Protein AF-A0AAV4TXL4-F1 (afdb_monomer)

Foldseek 3Di:
DDPDVVVVVVVVVCVVVVVVVVVLPVQLVVLVVVLVVVVVVCVVDPDDDSPVSVVVSVVSSVCVVVVVVVPPD

Structure (mmCIF, N/CA/C/O backbone):
data_AF-A0AAV4TXL4-F1
#
_entry.id   AF-A0AAV4TXL4-F1
#
loop_
_atom_site.group_PDB
_atom_site.id
_atom_site.type_symbol
_atom_site.label_atom_id
_atom_site.label_alt_id
_atom_site.label_comp_id
_atom_site.label_asym_id
_atom_site.label_entity_id
_atom_site.label_seq_id
_atom_site.pdbx_PDB_ins_code
_atom_site.Cartn_x
_atom_site.Cartn_y
_atom_site.Cartn_z
_atom_site.occupancy
_atom_site.B_iso_or_equiv
_atom_site.auth_seq_id
_atom_site.auth_comp_id
_atom_site.auth_asym_id
_atom_site.auth_atom_id
_atom_site.pdbx_PDB_model_num
ATOM 1 N N . THR A 1 1 ? 27.937 28.059 -21.901 1.00 50.47 1 THR A N 1
ATOM 2 C CA . THR A 1 1 ? 28.092 27.017 -20.863 1.00 50.47 1 THR A CA 1
ATOM 3 C C . THR A 1 1 ? 27.781 25.684 -21.511 1.00 50.47 1 THR A C 1
ATOM 5 O O . THR A 1 1 ? 26.648 25.478 -21.921 1.00 50.47 1 THR A O 1
ATOM 8 N N . VAL A 1 2 ? 28.789 24.846 -21.760 1.00 51.78 2 VAL A N 1
ATOM 9 C CA . VAL A 1 2 ? 28.596 23.549 -22.437 1.00 51.78 2 VAL A CA 1
ATOM 10 C C . VAL A 1 2 ? 27.903 22.601 -21.450 1.00 51.78 2 VAL A C 1
ATOM 12 O O . VAL A 1 2 ? 28.369 22.521 -20.312 1.00 51.78 2 VAL A O 1
ATOM 15 N N . PRO A 1 3 ? 26.816 21.892 -21.816 1.00 54.94 3 PRO A N 1
ATOM 16 C CA . PRO A 1 3 ? 26.288 20.846 -20.957 1.00 54.94 3 PRO A CA 1
ATOM 17 C C . PRO A 1 3 ? 27.365 19.768 -20.870 1.00 54.94 3 PRO A C 1
ATOM 19 O O . PRO A 1 3 ? 27.717 19.145 -21.871 1.00 54.94 3 PRO A O 1
ATOM 22 N N . ASN A 1 4 ? 27.934 19.617 -19.678 1.00 64.94 4 ASN A N 1
ATOM 23 C CA . ASN A 1 4 ? 28.939 18.616 -19.361 1.00 64.94 4 ASN A CA 1
ATOM 24 C C . ASN A 1 4 ? 28.430 17.252 -19.864 1.00 64.94 4 ASN A C 1
ATOM 26 O O . ASN A 1 4 ? 27.326 16.857 -19.490 1.00 64.94 4 ASN A O 1
ATOM 30 N N . GLY A 1 5 ? 29.171 16.562 -20.742 1.00 65.06 5 GLY A N 1
ATOM 31 C CA . GLY A 1 5 ? 28.700 15.343 -21.432 1.00 65.06 5 GLY A CA 1
ATOM 32 C C . GLY A 1 5 ? 28.107 14.290 -20.484 1.00 65.06 5 GLY A C 1
ATOM 33 O O . GLY A 1 5 ? 27.122 13.636 -20.820 1.00 65.06 5 GLY A O 1
ATOM 34 N N . ARG A 1 6 ? 28.602 14.267 -19.240 1.00 63.03 6 ARG A N 1
ATOM 35 C CA . ARG A 1 6 ? 28.123 13.438 -18.125 1.00 63.03 6 ARG A CA 1
ATOM 36 C C . ARG A 1 6 ? 26.653 13.675 -17.752 1.00 63.03 6 ARG A C 1
ATOM 38 O O . ARG A 1 6 ? 25.945 12.727 -17.440 1.00 63.03 6 ARG A O 1
ATOM 45 N N . ALA A 1 7 ? 26.163 14.916 -17.808 1.00 62.12 7 ALA A N 1
ATOM 46 C CA . ALA A 1 7 ? 24.759 15.235 -17.524 1.00 62.12 7 ALA A CA 1
ATOM 47 C C . ALA A 1 7 ? 23.822 14.720 -18.630 1.00 62.12 7 ALA A C 1
ATOM 49 O O . ALA A 1 7 ? 22.703 14.294 -18.358 1.00 62.12 7 ALA A O 1
ATOM 50 N N . LYS A 1 8 ? 24.295 14.720 -19.883 1.00 60.78 8 LYS A N 1
ATOM 51 C CA . LYS A 1 8 ? 23.538 14.223 -21.039 1.00 60.78 8 LYS A CA 1
ATOM 52 C C . LYS A 1 8 ? 23.472 12.691 -21.061 1.00 60.78 8 LYS A C 1
ATOM 54 O O . LYS A 1 8 ? 22.448 12.137 -21.452 1.00 60.78 8 LYS A O 1
ATOM 59 N N . GLU A 1 9 ? 24.528 12.012 -20.612 1.00 60.34 9 GLU A N 1
ATOM 60 C CA . GLU A 1 9 ? 24.540 10.556 -20.402 1.00 60.34 9 GLU A CA 1
ATOM 61 C C . GLU A 1 9 ? 23.678 10.129 -19.211 1.00 60.34 9 GLU A C 1
ATOM 63 O O . GLU A 1 9 ? 22.857 9.227 -19.362 1.00 60.34 9 GLU A O 1
ATOM 68 N N . ALA A 1 10 ? 23.772 10.819 -18.069 1.00 60.94 10 ALA A N 1
ATOM 69 C CA . ALA A 1 10 ? 22.904 10.560 -16.919 1.00 60.94 10 ALA A CA 1
ATOM 70 C C . ALA A 1 10 ? 21.417 10.746 -17.276 1.00 60.94 10 ALA A C 1
ATOM 72 O O . ALA A 1 10 ? 20.595 9.889 -16.970 1.00 60.94 10 ALA A O 1
ATOM 73 N N . ALA A 1 11 ? 21.067 11.802 -18.019 1.00 61.31 11 ALA A N 1
ATOM 74 C CA . ALA A 1 11 ? 19.700 12.012 -18.501 1.00 61.31 11 ALA A CA 1
ATOM 75 C C . ALA A 1 11 ? 19.214 10.897 -19.452 1.00 61.31 11 ALA A C 1
ATOM 77 O O . ALA A 1 11 ? 18.052 10.499 -19.393 1.00 61.31 11 ALA A O 1
ATOM 78 N N . ARG A 1 12 ? 20.097 10.352 -20.304 1.00 59.34 12 ARG A N 1
ATOM 79 C CA . ARG A 1 12 ? 19.782 9.195 -21.164 1.00 59.34 12 ARG A CA 1
ATOM 80 C C . ARG A 1 12 ? 19.590 7.902 -20.372 1.00 59.34 12 ARG A C 1
ATOM 82 O O . ARG A 1 12 ? 18.778 7.085 -20.784 1.00 59.34 12 ARG A O 1
ATOM 89 N N . SER A 1 13 ? 20.289 7.734 -19.252 1.00 60.38 13 SER A N 1
ATOM 90 C CA . SER A 1 13 ? 20.103 6.607 -18.327 1.00 60.38 13 SER A CA 1
ATOM 91 C C . SER A 1 13 ? 18.848 6.748 -17.452 1.00 60.38 13 SER A C 1
ATOM 93 O O . SER A 1 13 ? 18.276 5.735 -17.061 1.00 60.38 13 SER A O 1
ATOM 95 N N . LEU A 1 14 ? 18.385 7.972 -17.182 1.00 60.00 14 LEU A N 1
ATOM 96 C CA . LEU A 1 14 ? 17.164 8.245 -16.411 1.00 60.00 14 LEU A CA 1
ATOM 97 C C . LEU A 1 14 ? 15.873 8.070 -17.226 1.00 60.00 14 LEU A C 1
ATOM 99 O O . LEU A 1 14 ? 14.825 7.790 -16.650 1.00 60.00 14 LEU A O 1
ATOM 103 N N . LEU A 1 15 ? 15.932 8.207 -18.555 1.00 59.94 15 LEU A N 1
ATOM 104 C CA . LEU A 1 15 ? 14.805 7.928 -19.457 1.00 59.94 15 LEU A CA 1
ATOM 105 C C . LEU A 1 15 ? 14.228 6.508 -19.248 1.00 59.94 15 LEU A C 1
ATOM 107 O O .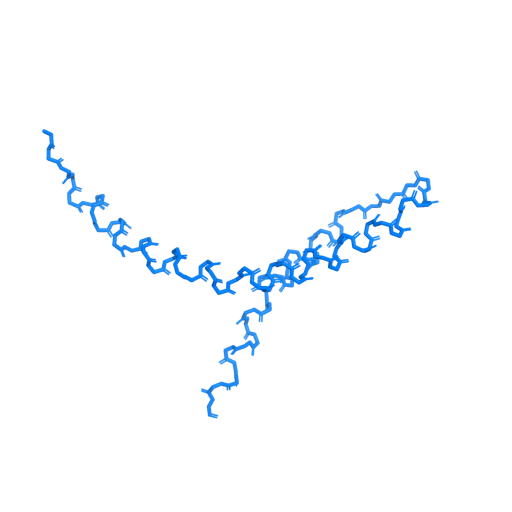 LEU A 1 15 ? 13.034 6.420 -18.956 1.00 59.94 15 LEU A O 1
ATOM 111 N N . PRO A 1 16 ? 15.046 5.434 -19.280 1.00 65.50 16 PRO A N 1
ATOM 112 C CA . PRO A 1 16 ? 14.628 4.078 -18.921 1.00 65.50 16 PRO A CA 1
ATOM 113 C C . PRO A 1 16 ? 14.004 3.979 -17.526 1.00 65.50 16 PRO A C 1
ATOM 115 O O . PRO A 1 16 ? 12.979 3.327 -17.359 1.00 65.50 16 PRO A O 1
ATOM 118 N N . VAL A 1 17 ? 14.580 4.667 -16.534 1.00 67.31 17 VAL A N 1
ATOM 119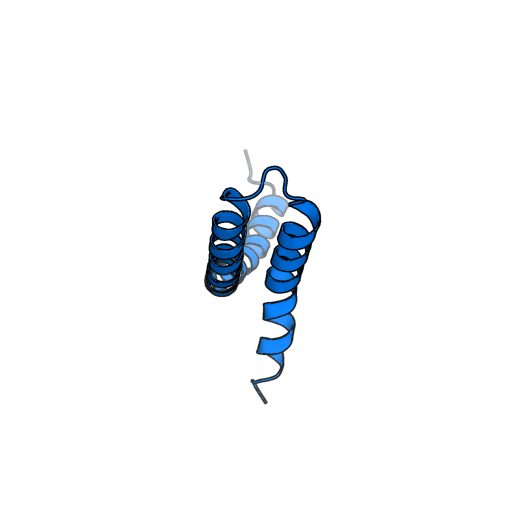 C CA . VAL A 1 17 ? 14.092 4.648 -15.144 1.00 67.31 17 VAL A CA 1
ATOM 120 C C . VAL A 1 17 ? 12.711 5.297 -15.043 1.00 67.31 17 VAL A C 1
ATOM 122 O O . VAL A 1 17 ? 11.819 4.752 -14.405 1.00 67.31 17 VAL A O 1
ATOM 125 N N . SER A 1 18 ? 12.486 6.420 -15.729 1.00 71.69 18 SER A N 1
ATOM 126 C CA . SER A 1 18 ? 11.186 7.104 -15.732 1.00 71.69 18 SER A CA 1
ATOM 127 C C . SER A 1 18 ? 10.071 6.285 -16.392 1.00 71.69 18 SER A C 1
ATOM 129 O O . SER A 1 18 ? 8.916 6.367 -15.980 1.00 71.69 18 SER A O 1
ATOM 13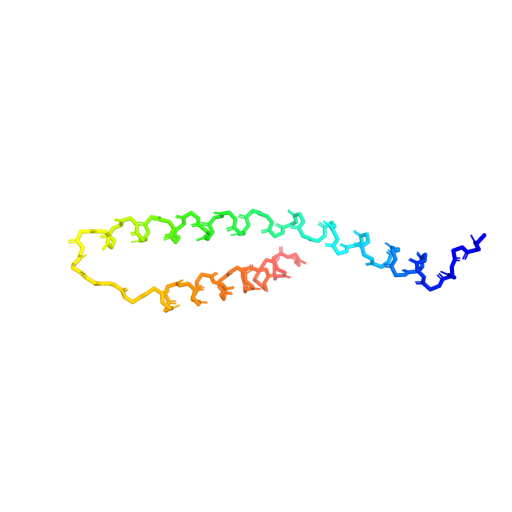1 N N . THR A 1 19 ? 10.402 5.480 -17.406 1.00 73.88 19 THR A N 1
ATOM 132 C CA . THR A 1 19 ? 9.451 4.561 -18.043 1.00 73.88 19 THR A CA 1
ATOM 133 C C . THR A 1 19 ? 9.210 3.316 -17.200 1.00 73.88 19 THR A C 1
ATOM 135 O O . THR A 1 19 ? 8.077 2.856 -17.146 1.00 73.88 19 THR A O 1
ATOM 138 N N . MET A 1 20 ? 10.233 2.831 -16.493 1.00 74.00 20 MET A N 1
ATOM 139 C CA . MET A 1 20 ? 10.122 1.739 -15.522 1.00 74.00 20 MET A CA 1
ATOM 140 C C 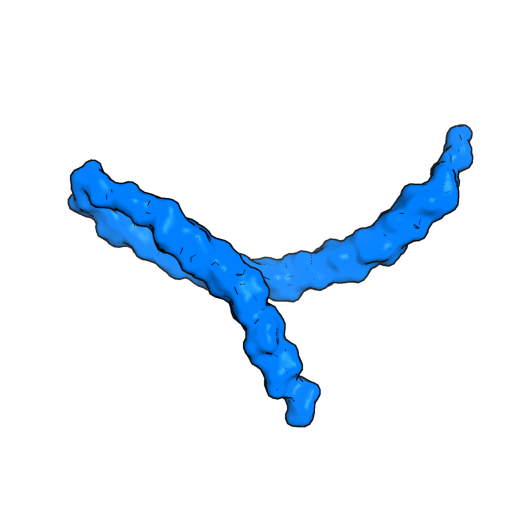. MET A 1 20 ? 9.149 2.133 -14.405 1.00 74.00 20 MET A C 1
ATOM 142 O O . MET A 1 20 ? 8.191 1.414 -14.167 1.00 74.00 20 MET A O 1
ATOM 146 N N . LEU A 1 21 ? 9.304 3.341 -13.834 1.00 76.06 21 LEU A N 1
ATOM 147 C CA . LEU A 1 21 ? 8.409 3.927 -12.819 1.00 76.06 21 LEU A CA 1
ATOM 148 C C . LEU A 1 21 ? 6.928 3.925 -13.220 1.00 76.06 21 LEU A C 1
ATOM 150 O O . LEU A 1 21 ? 6.074 3.810 -12.348 1.00 76.06 21 LEU A O 1
ATOM 154 N N . LYS A 1 22 ? 6.611 4.014 -14.518 1.00 79.31 22 LYS A N 1
ATOM 155 C CA . LYS A 1 22 ? 5.224 3.905 -14.993 1.00 79.31 22 LYS A CA 1
ATOM 156 C C . LYS A 1 22 ? 4.658 2.490 -14.871 1.00 79.31 22 LYS A C 1
ATOM 158 O O . LYS A 1 22 ? 3.456 2.383 -14.664 1.00 79.31 22 LYS A O 1
ATOM 163 N N . GLY A 1 23 ? 5.487 1.452 -14.993 1.00 75.25 23 GLY A N 1
ATOM 164 C CA . GLY A 1 23 ? 5.093 0.061 -14.735 1.00 75.25 23 GLY A CA 1
ATOM 165 C C . GLY A 1 23 ? 4.664 -0.134 -13.280 1.00 75.25 23 GLY A C 1
ATOM 166 O O . GLY A 1 23 ? 3.560 -0.606 -13.030 1.00 75.25 23 GLY A O 1
ATOM 167 N N . TYR A 1 24 ? 5.446 0.417 -12.345 1.00 77.94 24 TYR A N 1
ATOM 168 C CA . TYR A 1 24 ? 5.160 0.330 -10.909 1.00 77.94 24 TYR A CA 1
ATOM 169 C C . TYR A 1 24 ? 3.916 1.100 -10.457 1.00 77.94 24 TYR A C 1
ATOM 171 O O . TYR A 1 24 ? 3.443 0.871 -9.349 1.00 77.94 24 TYR A O 1
ATOM 179 N N . LEU A 1 25 ? 3.382 2.041 -11.250 1.00 85.56 25 LEU A N 1
ATOM 180 C CA . LEU A 1 25 ? 2.244 2.864 -10.814 1.00 85.56 25 LEU A CA 1
ATOM 181 C C . LEU A 1 25 ? 1.004 2.024 -10.503 1.00 85.56 25 LEU A C 1
ATOM 183 O O . LEU A 1 25 ? 0.270 2.359 -9.576 1.00 85.56 25 LEU A O 1
ATOM 187 N N . THR A 1 26 ? 0.768 0.955 -11.263 1.00 86.00 26 THR A N 1
ATOM 188 C CA . THR A 1 26 ? -0.384 0.071 -11.046 1.00 86.00 26 THR A CA 1
ATOM 189 C C . THR A 1 26 ? -0.245 -0.665 -9.717 1.00 86.00 26 THR A C 1
ATOM 191 O O . THR A 1 26 ? -1.097 -0.500 -8.848 1.00 86.00 26 THR A O 1
ATOM 194 N N . VAL A 1 27 ? 0.877 -1.366 -9.512 1.00 86.25 27 VAL A N 1
ATOM 195 C CA . VAL A 1 27 ? 1.185 -2.094 -8.268 1.00 86.25 27 VAL A CA 1
ATOM 196 C C . VAL A 1 27 ? 1.184 -1.144 -7.067 1.00 86.25 27 VAL A C 1
ATOM 198 O O . VAL A 1 27 ? 0.564 -1.426 -6.042 1.00 86.25 27 VAL A O 1
ATOM 201 N N . PHE A 1 28 ? 1.808 0.030 -7.205 1.00 88.88 28 PHE A N 1
ATOM 202 C CA . PHE A 1 28 ? 1.816 1.059 -6.168 1.00 88.88 28 PHE A CA 1
ATOM 203 C C . PHE A 1 28 ? 0.398 1.467 -5.768 1.00 88.88 28 PHE A C 1
ATOM 205 O O . PHE A 1 28 ? 0.077 1.484 -4.582 1.00 88.88 28 PHE A O 1
ATOM 212 N N . ASN A 1 29 ? -0.459 1.782 -6.742 1.00 91.56 29 ASN A N 1
ATOM 213 C CA . ASN A 1 29 ? -1.824 2.219 -6.467 1.00 91.56 29 ASN A CA 1
ATOM 214 C C . ASN A 1 29 ? -2.659 1.118 -5.808 1.00 91.56 29 ASN A C 1
ATOM 216 O O . ASN A 1 29 ? -3.381 1.408 -4.857 1.00 91.56 29 ASN A O 1
ATOM 220 N N . GLU A 1 30 ? -2.546 -0.128 -6.269 1.00 91.75 30 GLU A N 1
ATOM 221 C CA . GLU A 1 30 ? -3.286 -1.261 -5.704 1.00 91.75 30 GLU A CA 1
ATOM 222 C C . GLU A 1 30 ? -2.918 -1.516 -4.238 1.00 91.75 30 GLU A C 1
ATOM 224 O O . GLU A 1 30 ? -3.795 -1.648 -3.381 1.00 91.75 30 GLU A O 1
ATOM 229 N N . HIS A 1 31 ? -1.624 -1.556 -3.917 1.00 91.38 31 HIS A N 1
ATOM 230 C CA . HIS A 1 31 ? -1.172 -1.779 -2.542 1.00 91.38 31 HIS A CA 1
ATOM 231 C C . HIS A 1 31 ? -1.409 -0.559 -1.643 1.00 91.38 31 HIS A C 1
ATOM 233 O O . HIS A 1 31 ? -1.785 -0.719 -0.480 1.00 91.38 31 HIS A O 1
ATOM 239 N N . ALA A 1 32 ? -1.288 0.660 -2.178 1.00 92.19 32 ALA A N 1
ATOM 240 C CA . ALA A 1 32 ? -1.649 1.873 -1.451 1.00 92.19 32 ALA A CA 1
ATOM 241 C C . ALA A 1 32 ? -3.146 1.907 -1.101 1.00 92.19 32 ALA A C 1
ATOM 243 O O . ALA A 1 32 ? -3.491 2.285 0.016 1.00 92.19 32 ALA A O 1
ATOM 244 N N . GLN A 1 33 ? -4.033 1.480 -2.007 1.00 94.69 33 GLN A N 1
ATOM 245 C CA . GLN A 1 33 ? -5.470 1.388 -1.728 1.00 94.69 33 GLN A CA 1
ATOM 246 C C . GLN A 1 33 ? -5.776 0.388 -0.610 1.00 94.69 33 GLN A C 1
ATOM 248 O O . GLN A 1 33 ? -6.475 0.748 0.334 1.00 94.69 33 GLN A O 1
ATOM 253 N N . LYS A 1 34 ? -5.175 -0.809 -0.639 1.00 91.94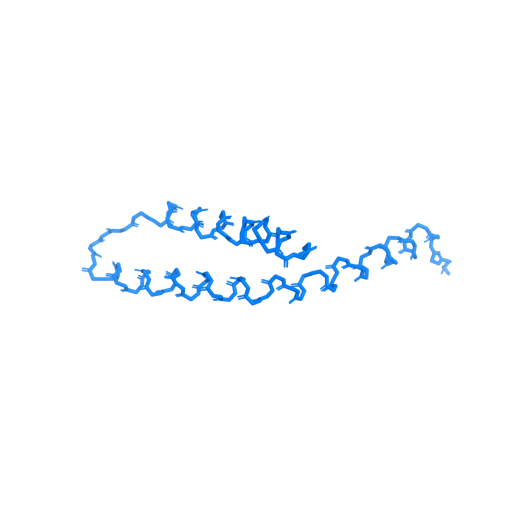 34 LYS A N 1
ATOM 254 C CA . LYS A 1 34 ? -5.312 -1.802 0.44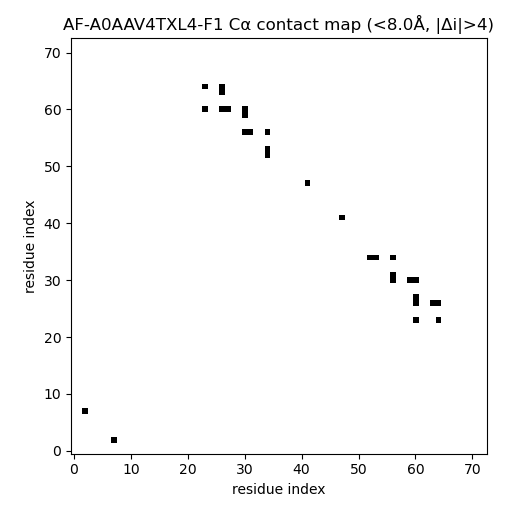6 1.00 91.94 34 LYS A CA 1
ATOM 255 C C . LYS A 1 34 ? -4.846 -1.250 1.796 1.00 91.94 34 LYS A C 1
ATOM 257 O O . LYS A 1 34 ? -5.478 -1.489 2.821 1.00 91.94 34 LYS A O 1
ATOM 262 N N . LEU A 1 35 ? -3.748 -0.488 1.807 1.00 94.12 35 LEU A N 1
ATOM 263 C CA . LEU A 1 35 ? -3.269 0.169 3.024 1.00 94.12 35 LEU A CA 1
ATOM 264 C C . LEU A 1 35 ? -4.247 1.248 3.512 1.00 94.12 35 LEU A C 1
ATOM 266 O O . LEU A 1 35 ? -4.456 1.366 4.715 1.00 94.12 35 LEU A O 1
ATOM 270 N N . VAL A 1 36 ? -4.853 2.025 2.609 1.00 95.12 36 VAL A N 1
ATOM 271 C CA . VAL A 1 36 ? -5.881 3.015 2.972 1.00 95.12 36 VAL A CA 1
ATOM 272 C C . VAL A 1 36 ? -7.094 2.336 3.601 1.00 95.12 36 VAL A C 1
ATOM 274 O O . VAL A 1 36 ? -7.543 2.800 4.645 1.00 95.12 36 VAL A O 1
ATOM 277 N N . GLU A 1 37 ? -7.589 1.246 3.014 1.00 94.69 37 GLU A N 1
ATOM 278 C CA . GLU A 1 37 ? -8.709 0.466 3.559 1.00 94.69 37 GLU A CA 1
ATOM 279 C C . GLU A 1 37 ? -8.388 -0.049 4.968 1.00 94.69 37 GLU A C 1
ATOM 281 O O . GLU A 1 37 ? -9.139 0.213 5.905 1.00 94.69 37 GLU A O 1
ATOM 286 N N . PHE A 1 38 ? -7.213 -0.663 5.153 1.00 92.56 38 PHE A N 1
ATOM 287 C CA . PHE A 1 38 ? -6.751 -1.100 6.471 1.00 92.56 38 PHE A CA 1
ATOM 288 C C . PHE A 1 38 ? -6.706 0.061 7.475 1.00 92.56 38 PHE A C 1
ATOM 290 O O . PHE A 1 38 ? -7.252 -0.030 8.569 1.00 92.56 38 PHE A O 1
ATOM 297 N N . LEU A 1 39 ? -6.084 1.188 7.114 1.00 93.31 39 LEU A N 1
ATOM 298 C CA . LEU A 1 39 ? -5.960 2.333 8.021 1.00 93.31 39 LEU A CA 1
ATOM 299 C C . LEU A 1 39 ? -7.312 2.969 8.358 1.00 93.31 39 LEU A C 1
ATOM 301 O O . LEU A 1 39 ? -7.451 3.520 9.447 1.00 93.31 39 LEU A O 1
ATOM 305 N N . GLN A 1 40 ? -8.295 2.900 7.459 1.00 95.00 40 GLN A N 1
ATOM 306 C CA . GLN A 1 40 ? -9.662 3.341 7.734 1.00 95.00 40 GLN A CA 1
ATOM 307 C C . GLN A 1 40 ? -10.327 2.464 8.800 1.00 95.00 40 GLN A C 1
ATOM 309 O O . GLN A 1 40 ? -10.914 3.010 9.731 1.00 95.00 40 GLN A O 1
ATOM 314 N N . GLU A 1 41 ? -10.177 1.140 8.729 1.00 92.50 41 GLU A N 1
ATOM 315 C CA . GLU A 1 41 ? -10.690 0.206 9.748 1.00 92.50 41 GLU A CA 1
ATOM 316 C C . GLU A 1 41 ? -10.036 0.415 11.124 1.00 92.50 41 GLU A C 1
ATOM 318 O O . GLU A 1 41 ? -10.648 0.205 12.170 1.00 92.50 41 GLU A O 1
ATOM 323 N N . GLU A 1 42 ? -8.788 0.879 11.144 1.00 92.62 42 GLU A N 1
ATOM 324 C CA . GLU A 1 42 ? -8.065 1.182 12.377 1.00 92.62 42 GLU A CA 1
ATOM 325 C C . GLU A 1 42 ? -8.530 2.482 13.060 1.00 92.62 42 GLU A C 1
ATOM 327 O O . GLU A 1 42 ? -8.238 2.677 14.240 1.00 92.62 42 GLU A O 1
ATOM 332 N N . THR A 1 43 ? -9.268 3.365 12.372 1.00 91.00 43 THR A N 1
ATOM 333 C CA . THR A 1 43 ? -9.705 4.657 12.948 1.00 91.00 43 THR A CA 1
ATOM 334 C C . THR A 1 43 ? -10.699 4.527 14.101 1.00 91.00 43 THR A C 1
ATOM 336 O O . THR A 1 43 ? -10.812 5.449 14.909 1.00 91.00 43 THR A O 1
ATOM 339 N N . ASP A 1 44 ? -11.365 3.378 14.223 1.00 91.38 44 ASP A N 1
ATOM 340 C CA . ASP A 1 44 ? -12.275 3.076 15.332 1.00 91.38 44 ASP A CA 1
ATOM 341 C C . ASP A 1 44 ? -11.535 2.679 16.624 1.00 91.38 44 ASP A C 1
ATOM 343 O O . ASP A 1 44 ? -12.154 2.497 17.678 1.00 91.38 44 ASP A O 1
ATOM 347 N N . LYS A 1 45 ? -10.206 2.529 16.572 1.00 92.00 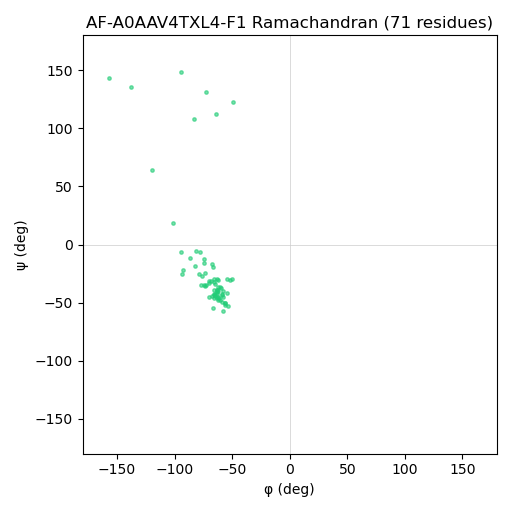45 LYS A N 1
ATOM 348 C CA . LYS A 1 45 ? -9.380 2.143 17.720 1.00 92.00 45 LYS A CA 1
ATOM 349 C C . LYS A 1 45 ? -8.809 3.367 18.428 1.00 92.00 45 LYS A C 1
ATOM 351 O O . LYS A 1 45 ? -8.472 4.373 17.816 1.00 92.00 45 LYS A O 1
ATOM 356 N N . GLU A 1 46 ? -8.622 3.246 19.742 1.00 92.88 46 GLU A N 1
ATOM 357 C CA . GLU A 1 46 ? -7.973 4.286 20.557 1.00 92.88 46 GLU A CA 1
ATOM 358 C C . GLU A 1 46 ? -6.513 4.528 20.130 1.00 92.88 46 GLU A C 1
ATOM 360 O O . GLU A 1 46 ? -6.003 5.644 20.236 1.00 92.88 46 GLU A O 1
ATOM 365 N N . PHE A 1 47 ? -5.839 3.487 19.633 1.00 90.12 47 PHE A N 1
ATOM 366 C CA . PHE A 1 47 ? -4.461 3.555 19.169 1.00 90.12 47 PHE A CA 1
ATOM 367 C C . PHE A 1 47 ? -4.145 2.437 18.168 1.00 90.12 47 PHE A C 1
ATOM 369 O O . PHE A 1 47 ? -4.550 1.289 18.368 1.00 90.12 47 PHE A O 1
ATOM 376 N N . THR A 1 48 ? -3.323 2.756 17.162 1.00 89.44 48 THR A N 1
ATOM 377 C CA . THR A 1 48 ? -2.834 1.803 16.158 1.00 89.44 48 THR A CA 1
ATOM 378 C C . THR A 1 48 ? -1.353 2.016 15.857 1.00 89.44 48 THR A C 1
ATOM 380 O O . THR A 1 48 ? -0.893 3.134 15.625 1.00 89.44 48 THR A O 1
ATOM 383 N N . PHE A 1 49 ? -0.604 0.913 15.788 1.00 89.81 49 PHE A N 1
ATOM 384 C CA . PHE A 1 49 ? 0.774 0.904 15.300 1.00 89.81 49 PHE A CA 1
ATOM 385 C C . PHE A 1 49 ? 0.796 0.825 13.769 1.00 89.81 49 PHE A C 1
ATOM 387 O O . PHE A 1 49 ? 0.526 -0.224 13.189 1.00 89.81 49 PHE A O 1
ATOM 394 N N . VAL A 1 50 ? 1.155 1.932 13.117 1.00 92.38 50 VAL A N 1
ATOM 395 C CA . VAL A 1 50 ? 1.175 2.036 11.645 1.00 92.38 50 VAL A CA 1
ATOM 396 C C . VAL A 1 50 ? 2.481 1.565 10.998 1.00 92.38 50 VAL A C 1
ATOM 398 O O . VAL A 1 50 ? 2.529 1.391 9.786 1.00 92.38 50 VAL A O 1
ATOM 401 N N . GLU A 1 51 ? 3.538 1.340 11.783 1.00 93.31 51 GLU A N 1
ATOM 402 C CA . GLU A 1 51 ? 4.856 0.938 11.269 1.00 93.31 51 GLU A CA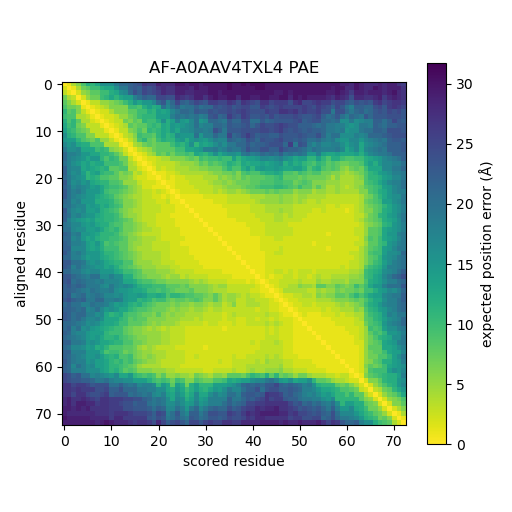 1
ATOM 403 C C . GLU A 1 51 ? 4.774 -0.363 10.463 1.00 93.31 51 GLU A C 1
ATOM 405 O O . GLU A 1 51 ? 5.074 -0.372 9.272 1.00 93.31 51 GLU A O 1
ATOM 410 N N . ASN A 1 52 ? 4.273 -1.436 11.079 1.00 90.56 52 ASN A N 1
ATOM 411 C CA . ASN A 1 52 ? 4.137 -2.738 10.428 1.00 90.56 52 ASN A CA 1
ATOM 412 C C . ASN A 1 52 ? 3.316 -2.704 9.124 1.00 90.56 52 ASN A C 1
ATOM 414 O O . ASN A 1 52 ? 3.824 -3.193 8.114 1.00 90.56 52 ASN A O 1
ATOM 418 N N . PRO A 1 53 ? 2.085 -2.151 9.081 1.00 91.50 53 PRO A N 1
ATOM 419 C CA . PRO A 1 53 ? 1.299 -2.131 7.846 1.00 91.50 53 PRO A CA 1
ATOM 420 C C . PRO A 1 53 ? 1.942 -1.269 6.746 1.00 91.50 53 PRO A C 1
ATOM 422 O O . PRO A 1 53 ? 1.886 -1.643 5.576 1.00 91.50 53 PRO A O 1
ATOM 425 N N . ILE A 1 54 ? 2.625 -0.171 7.094 1.00 93.06 54 ILE A N 1
ATOM 426 C CA . ILE A 1 54 ? 3.380 0.634 6.120 1.00 93.06 54 ILE A CA 1
ATOM 427 C C . ILE A 1 54 ? 4.582 -0.149 5.576 1.00 93.06 54 ILE A C 1
ATOM 429 O O . ILE A 1 54 ? 4.817 -0.151 4.364 1.00 93.06 54 ILE A O 1
ATOM 433 N N . SER A 1 55 ? 5.339 -0.827 6.443 1.00 92.94 55 SER A N 1
ATOM 434 C CA . SER A 1 55 ? 6.498 -1.630 6.045 1.00 92.94 55 SER A CA 1
ATOM 435 C C . SER A 1 55 ? 6.107 -2.796 5.142 1.00 92.94 55 SER A C 1
ATOM 437 O O . SER A 1 55 ? 6.774 -3.023 4.135 1.00 92.94 55 SER A O 1
ATOM 439 N N . LEU A 1 56 ? 5.015 -3.497 5.459 1.00 90.12 56 LEU A N 1
ATOM 440 C CA . LEU A 1 56 ? 4.499 -4.590 4.632 1.00 90.12 56 LEU A CA 1
ATOM 441 C C . LEU A 1 56 ? 4.002 -4.084 3.276 1.00 90.12 56 LEU A C 1
ATOM 443 O O . LEU A 1 56 ? 4.407 -4.626 2.256 1.00 90.12 56 LEU A O 1
ATOM 447 N N . CYS A 1 57 ? 3.235 -2.991 3.241 1.00 91.50 57 CYS A N 1
ATOM 448 C CA . CYS A 1 57 ? 2.807 -2.374 1.982 1.00 91.50 57 CYS A CA 1
ATOM 449 C C . CYS A 1 57 ? 4.006 -1.951 1.116 1.00 91.50 57 CYS A C 1
ATOM 451 O O . CYS A 1 57 ? 4.039 -2.207 -0.085 1.00 91.50 57 CYS A O 1
ATOM 453 N N . SER A 1 58 ? 5.037 -1.366 1.731 1.00 90.75 58 SER A N 1
ATOM 454 C CA . SER A 1 58 ? 6.266 -0.989 1.024 1.00 90.75 58 SER A CA 1
ATOM 455 C C . SER A 1 58 ? 7.000 -2.209 0.464 1.00 90.75 58 SER A C 1
ATOM 457 O O . SER A 1 58 ? 7.490 -2.160 -0.662 1.00 90.75 58 SER A O 1
ATOM 459 N N . LEU A 1 59 ? 7.069 -3.302 1.228 1.00 89.81 59 LEU A N 1
ATOM 460 C CA . LEU A 1 59 ? 7.676 -4.550 0.776 1.00 89.81 59 LEU A CA 1
ATOM 461 C C . LEU A 1 59 ? 6.886 -5.160 -0.383 1.00 89.81 59 LEU A C 1
ATOM 463 O O . LEU A 1 59 ? 7.491 -5.543 -1.376 1.00 89.81 59 LEU A O 1
ATOM 467 N N . ASP A 1 60 ? 5.559 -5.187 -0.299 1.00 86.56 60 ASP A N 1
ATOM 468 C CA . ASP A 1 60 ? 4.698 -5.714 -1.356 1.00 86.56 60 ASP A CA 1
ATOM 469 C C . ASP A 1 60 ? 4.813 -4.902 -2.651 1.00 86.56 60 ASP A C 1
ATOM 471 O O . ASP A 1 60 ? 4.873 -5.478 -3.731 1.00 86.56 60 ASP A O 1
ATOM 475 N N . ILE A 1 61 ? 4.923 -3.574 -2.565 1.00 86.44 61 ILE A N 1
ATOM 476 C CA . ILE A 1 61 ? 5.160 -2.716 -3.737 1.00 86.44 61 ILE A CA 1
ATOM 477 C C . ILE A 1 61 ? 6.515 -3.029 -4.384 1.00 86.44 61 ILE A C 1
ATOM 479 O O . ILE A 1 61 ? 6.634 -3.035 -5.607 1.00 86.44 61 ILE A O 1
ATOM 483 N N . LEU A 1 62 ? 7.544 -3.290 -3.573 1.00 84.50 62 LEU A N 1
ATOM 484 C CA . LEU A 1 62 ? 8.880 -3.634 -4.064 1.00 84.50 62 LEU A CA 1
ATOM 485 C C . LEU A 1 62 ? 8.947 -5.065 -4.626 1.00 84.50 62 LEU A C 1
ATOM 487 O O . LEU A 1 62 ? 9.673 -5.305 -5.590 1.00 84.50 62 LEU A O 1
ATOM 491 N N . CYS A 1 63 ? 8.217 -6.010 -4.028 1.00 80.56 63 CYS A N 1
ATOM 492 C CA . CYS A 1 63 ? 8.241 -7.432 -4.372 1.00 80.56 63 CYS A CA 1
ATOM 493 C C . CYS A 1 63 ? 7.183 -7.850 -5.400 1.00 80.56 63 CYS A C 1
ATOM 495 O O . CYS A 1 63 ? 7.387 -8.865 -6.062 1.00 80.56 63 CYS A O 1
ATOM 497 N N . GLY A 1 64 ? 6.093 -7.097 -5.578 1.00 67.25 64 GLY A N 1
ATOM 498 C CA . GLY A 1 64 ? 5.055 -7.374 -6.580 1.00 67.25 64 GLY A CA 1
ATOM 499 C C . GLY A 1 64 ? 5.625 -7.499 -7.996 1.00 67.25 64 GLY A C 1
ATOM 500 O O . GLY A 1 64 ? 5.174 -8.316 -8.785 1.00 67.25 64 GLY A O 1
ATOM 501 N N . GLU A 1 65 ? 6.723 -6.801 -8.271 1.00 56.53 65 GLU A N 1
ATOM 502 C CA . GLU A 1 65 ? 7.421 -6.829 -9.562 1.00 56.53 65 GLU A CA 1
ATOM 503 C C . GLU A 1 65 ? 8.376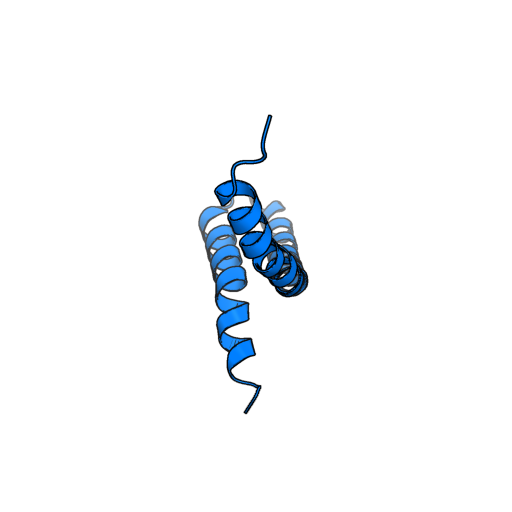 -8.022 -9.732 1.00 56.53 65 GLU A C 1
ATOM 505 O O . GLU A 1 65 ? 8.738 -8.380 -10.855 1.00 56.53 65 GLU A O 1
ATOM 510 N N . LEU A 1 66 ? 8.776 -8.676 -8.634 1.00 50.28 66 LEU A N 1
ATOM 511 C CA . LEU A 1 66 ? 9.639 -9.861 -8.694 1.00 50.28 66 LEU A CA 1
ATOM 512 C C . LEU A 1 66 ? 8.888 -11.101 -9.195 1.00 50.28 66 LEU A C 1
ATOM 514 O O . LEU A 1 66 ? 9.521 -11.993 -9.748 1.00 50.28 66 LEU A O 1
ATOM 518 N N . ASN A 1 67 ? 7.562 -11.152 -9.042 1.00 46.53 67 ASN A N 1
ATOM 519 C CA . ASN A 1 67 ? 6.756 -12.305 -9.460 1.00 46.53 67 ASN A CA 1
ATOM 520 C C . ASN A 1 67 ? 6.177 -12.155 -10.880 1.00 46.53 67 ASN A C 1
ATOM 522 O O . ASN A 1 67 ? 5.969 -13.156 -11.563 1.00 46.53 67 ASN A O 1
ATOM 526 N N . ASP A 1 68 ? 5.981 -10.929 -11.376 1.00 47.34 68 ASP A N 1
ATOM 527 C CA . ASP A 1 68 ? 5.502 -10.700 -12.750 1.00 47.34 68 ASP A CA 1
ATOM 528 C C . ASP A 1 68 ? 6.585 -10.951 -13.815 1.00 47.34 68 ASP A C 1
ATOM 530 O O . ASP A 1 68 ? 6.287 -11.097 -15.002 1.00 47.34 68 ASP A O 1
ATOM 534 N N . THR A 1 69 ? 7.849 -11.083 -13.402 1.00 49.38 69 THR A N 1
ATOM 535 C CA . THR A 1 69 ? 8.950 -11.482 -14.290 1.00 49.38 69 THR A CA 1
ATOM 536 C C . THR A 1 69 ? 9.046 -12.996 -14.525 1.00 49.38 69 THR A C 1
ATOM 538 O O . THR A 1 69 ? 9.808 -13.408 -15.399 1.00 49.38 69 THR A O 1
ATOM 541 N N . GLU A 1 70 ? 8.242 -13.829 -13.848 1.00 46.53 70 GLU A N 1
ATOM 542 C CA . GLU A 1 70 ? 8.223 -15.290 -14.058 1.00 46.53 70 GLU A CA 1
ATOM 543 C C . GLU A 1 70 ? 7.146 -15.782 -15.049 1.00 46.53 70 GLU A C 1
ATOM 545 O O . GLU A 1 70 ? 7.172 -16.946 -15.440 1.00 46.53 70 GLU A O 1
ATOM 550 N N . ASN A 1 71 ? 6.243 -14.919 -15.536 1.00 41.94 71 ASN A N 1
ATOM 551 C CA . ASN A 1 71 ? 5.149 -15.312 -16.450 1.00 41.94 71 ASN A CA 1
ATOM 552 C C . ASN A 1 71 ? 5.374 -14.978 -17.941 1.00 41.94 71 ASN A C 1
ATOM 554 O O . ASN A 1 71 ? 4.436 -14.997 -18.741 1.00 41.94 71 ASN A O 1
ATOM 558 N N . HIS A 1 72 ? 6.619 -14.723 -18.349 1.00 38.12 72 HIS A N 1
ATOM 559 C CA . HIS A 1 72 ? 7.005 -14.623 -19.762 1.00 38.12 72 HIS A CA 1
ATOM 560 C C . HIS A 1 72 ? 8.072 -15.666 -20.141 1.00 38.12 72 HIS A C 1
ATOM 562 O O . HIS A 1 72 ? 9.190 -15.317 -20.525 1.00 38.12 72 HIS A O 1
ATOM 568 N N . VAL A 1 73 ? 7.699 -16.950 -20.065 1.00 37.19 73 VAL A N 1
ATOM 569 C CA . VAL A 1 73 ? 8.365 -18.068 -20.765 1.00 37.19 73 VAL A CA 1
ATOM 570 C C . VAL A 1 73 ? 7.353 -18.787 -21.644 1.00 37.19 73 VAL A C 1
ATOM 572 O O . VAL A 1 73 ? 6.260 -19.109 -21.130 1.00 37.19 73 VAL A O 1
#

Mean predicted aligned error: 11.29 Å

Secondary structure (DSSP, 8-state):
----HHHHHHHHHHHHHHHHHHHHHHHHHHHHHHHHHHHHHGGGSS----HHHHHHHHHHHHHHHHHHTTS--

pLDDT: mean 76.41, std 17.3, range [37.19, 95.12]

Sequence (73 aa):
TVPNGRAKEAARSLLPVSTMLKGYLTVFNEHAQKLVEFLQEETDKEFTFVENPISLCSLDILCGELNDTENHV

Organism: NCBI:txid1538125

Solvent-accessible surface area (backbone atoms only — not comparable to full-atom values): 4426 Å² total; per-residue (Å²): 134,80,79,55,67,66,60,60,51,50,54,61,60,44,52,62,52,60,57,50,54,58,64,48,47,58,54,44,50,55,42,51,49,55,50,50,54,53,54,57,69,47,64,84,48,98,72,77,82,58,64,64,62,52,53,50,41,53,47,48,50,67,47,58,62,66,60,65,68,70,76,81,122

Radius of gyration: 18.58 Å; Cα contacts (8 Å, |Δi|>4): 15; chains: 1; bounding box: 41×45×43 Å